Protein AF-A0A5Y4CIA0-F1 (afdb_monomer)

Structure (mmCIF, N/CA/C/O backbone):
data_AF-A0A5Y4CIA0-F1
#
_entry.id   AF-A0A5Y4CIA0-F1
#
loop_
_atom_site.group_PDB
_atom_site.id
_atom_site.type_symbol
_atom_site.label_atom_id
_atom_site.label_alt_id
_atom_site.label_comp_id
_atom_site.label_asym_id
_atom_site.label_entity_id
_atom_site.label_seq_id
_atom_site.pdbx_PDB_ins_c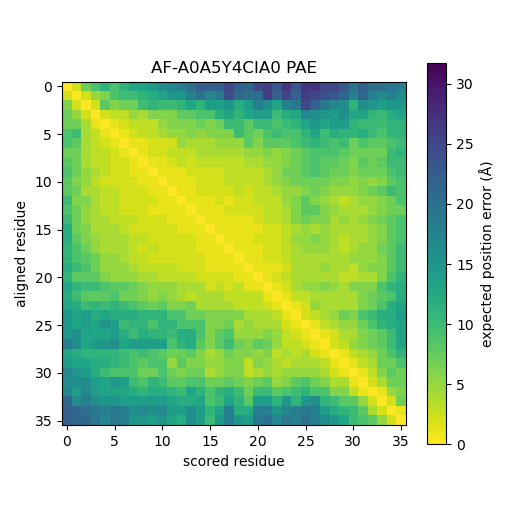ode
_atom_site.Cartn_x
_atom_site.Cartn_y
_atom_site.Cartn_z
_atom_site.occupancy
_atom_site.B_iso_or_equiv
_atom_site.auth_seq_id
_atom_site.auth_comp_id
_atom_site.auth_asym_id
_atom_site.auth_atom_id
_atom_site.pdbx_PDB_model_num
ATOM 1 N N . MET A 1 1 ? -9.723 3.635 23.676 1.00 52.56 1 MET A N 1
ATOM 2 C CA . MET A 1 1 ? -9.919 2.656 22.590 1.00 52.56 1 MET A CA 1
ATOM 3 C C . MET A 1 1 ? -9.021 3.123 21.467 1.00 52.56 1 MET A C 1
ATOM 5 O O . MET A 1 1 ? -9.240 4.233 21.017 1.00 52.56 1 MET A O 1
ATOM 9 N N . ALA A 1 2 ? -7.971 2.372 21.117 1.00 55.91 2 ALA A N 1
ATOM 10 C CA . ALA A 1 2 ? -7.318 2.592 19.827 1.00 55.91 2 ALA A CA 1
ATOM 11 C C . ALA A 1 2 ? -8.381 2.225 18.795 1.00 55.91 2 ALA A C 1
ATOM 13 O O . ALA A 1 2 ? -8.820 1.069 18.761 1.00 55.91 2 ALA A O 1
ATOM 14 N N . THR A 1 3 ? -8.935 3.244 18.155 1.00 66.38 3 THR A N 1
ATOM 15 C CA . THR A 1 3 ? -10.138 3.140 17.333 1.00 66.38 3 THR A CA 1
ATOM 16 C C . THR A 1 3 ? -9.843 2.146 16.215 1.00 66.38 3 THR A C 1
ATOM 18 O O . THR A 1 3 ? -8.710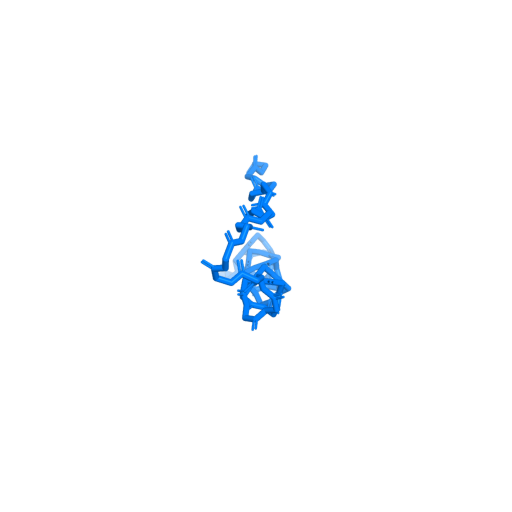 2.071 15.739 1.00 6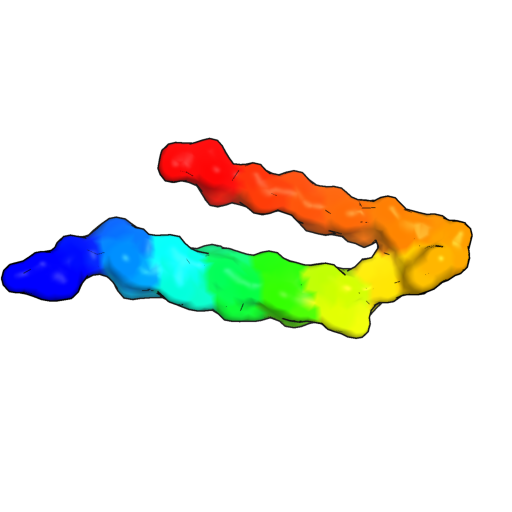6.38 3 THR A O 1
ATOM 21 N N . ASP A 1 4 ? -10.812 1.317 15.839 1.00 69.75 4 ASP A N 1
ATOM 22 C CA . ASP A 1 4 ? -10.623 0.276 14.817 1.00 69.75 4 ASP A CA 1
ATOM 23 C C . ASP A 1 4 ? -10.077 0.858 13.489 1.00 69.75 4 ASP A C 1
ATOM 25 O O . ASP A 1 4 ? -9.314 0.215 12.764 1.00 69.75 4 ASP A O 1
ATOM 29 N N . ASP A 1 5 ? -10.338 2.146 13.263 1.00 70.75 5 ASP A N 1
ATOM 30 C CA . ASP A 1 5 ? -9.763 3.006 12.230 1.00 70.75 5 ASP A CA 1
ATOM 31 C C . ASP A 1 5 ? -8.229 3.085 12.234 1.00 70.75 5 ASP A C 1
ATOM 33 O O . ASP A 1 5 ? -7.614 3.069 11.171 1.00 70.75 5 ASP A O 1
ATOM 37 N N . GLU A 1 6 ? -7.570 3.144 13.395 1.00 7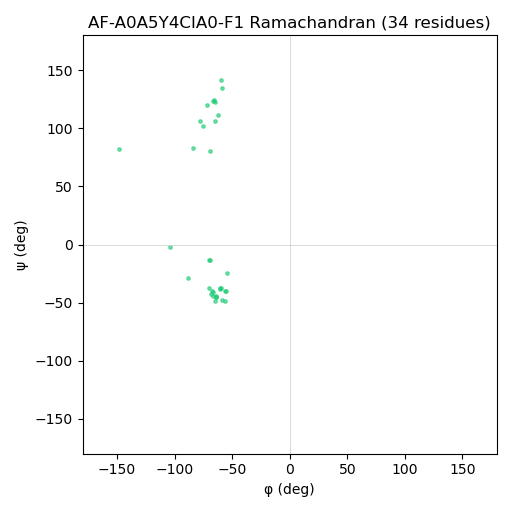6.62 6 GLU A N 1
ATOM 38 C CA . GLU A 1 6 ? -6.100 3.182 13.468 1.00 76.62 6 GLU A CA 1
ATOM 39 C C . GLU A 1 6 ? -5.494 1.836 13.065 1.00 76.62 6 GLU A C 1
ATOM 41 O O . GLU A 1 6 ? -4.468 1.782 12.385 1.00 76.62 6 GLU A O 1
ATOM 46 N N . LYS A 1 7 ? -6.141 0.729 13.446 1.00 78.94 7 LYS A N 1
ATOM 47 C CA . LYS A 1 7 ? -5.710 -0.611 13.024 1.00 78.94 7 LYS A CA 1
ATOM 48 C C . LYS A 1 7 ? -5.893 -0.798 11.523 1.00 78.94 7 LYS A C 1
ATOM 50 O O . LYS A 1 7 ? -5.004 -1.353 10.878 1.00 78.94 7 LYS A O 1
ATOM 55 N N . THR A 1 8 ? -7.008 -0.307 10.987 1.00 80.31 8 THR A N 1
ATOM 56 C CA . THR A 1 8 ? -7.326 -0.362 9.557 1.00 80.31 8 THR A CA 1
ATOM 57 C C . THR A 1 8 ? -6.329 0.463 8.755 1.00 80.31 8 THR A C 1
ATOM 59 O O . THR A 1 8 ? -5.693 -0.073 7.849 1.00 80.31 8 THR A O 1
ATOM 62 N N . GLN A 1 9 ? -6.063 1.704 9.174 1.00 80.94 9 GLN A N 1
ATOM 63 C CA . GLN A 1 9 ? -5.030 2.535 8.562 1.00 80.94 9 GLN A CA 1
ATOM 64 C C . GLN A 1 9 ? -3.669 1.835 8.588 1.00 80.94 9 GLN A C 1
ATOM 66 O O . GLN A 1 9 ? -3.020 1.732 7.552 1.00 80.94 9 GLN A O 1
ATOM 71 N N . ILE A 1 10 ? -3.224 1.287 9.724 1.00 83.44 10 ILE A N 1
ATOM 72 C CA . ILE A 1 10 ? -1.923 0.600 9.787 1.00 83.44 10 ILE A CA 1
ATOM 73 C C . ILE A 1 10 ? -1.847 -0.600 8.824 1.00 83.44 10 ILE A C 1
ATOM 75 O O . ILE A 1 10 ? -0.786 -0.839 8.238 1.00 83.44 10 ILE A O 1
ATOM 79 N N . ASP A 1 11 ? -2.930 -1.356 8.640 1.00 83.81 11 ASP A N 1
ATOM 80 C CA . ASP A 1 11 ? -2.971 -2.464 7.678 1.00 83.81 11 ASP A CA 1
ATOM 81 C C . ASP A 1 11 ? -2.903 -1.973 6.221 1.00 83.81 11 ASP A C 1
ATOM 83 O O . ASP A 1 11 ? -2.131 -2.503 5.414 1.00 83.81 11 ASP A O 1
ATOM 87 N N . GLU A 1 12 ? -3.624 -0.900 5.895 1.00 85.31 12 GLU A N 1
ATOM 88 C CA . GLU A 1 12 ? -3.569 -0.256 4.580 1.00 85.31 12 GLU A CA 1
ATOM 89 C C . GLU A 1 12 ? -2.182 0.328 4.281 1.00 85.31 12 GLU A C 1
ATOM 91 O O . GLU A 1 12 ? -1.615 0.070 3.215 1.0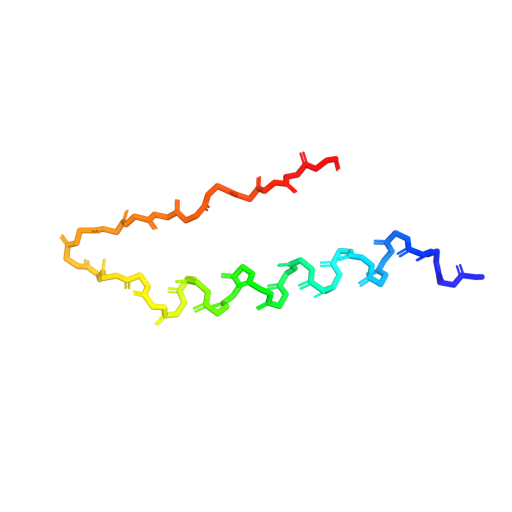0 85.31 12 GLU A O 1
ATOM 96 N N . TRP A 1 13 ? -1.567 1.010 5.251 1.00 85.62 13 TRP A N 1
ATOM 97 C CA . TRP A 1 13 ? -0.201 1.529 5.155 1.00 85.62 13 TRP A CA 1
ATOM 98 C C . TRP A 1 13 ? 0.825 0.409 4.933 1.00 85.62 13 TRP A C 1
ATOM 100 O O . TRP A 1 13 ? 1.759 0.568 4.140 1.00 85.62 13 TRP A O 1
ATOM 110 N N . LYS A 1 14 ? 0.655 -0.758 5.572 1.00 86.69 14 LYS A N 1
ATOM 111 C CA . LYS A 1 14 ? 1.519 -1.930 5.340 1.00 86.69 14 LYS A CA 1
ATOM 112 C C . LYS A 1 14 ? 1.400 -2.456 3.911 1.00 86.69 14 LYS A C 1
ATOM 114 O O . LYS A 1 14 ? 2.430 -2.729 3.292 1.00 86.69 14 LYS A O 1
ATOM 119 N N . LYS A 1 15 ? 0.183 -2.587 3.377 1.00 85.62 15 LYS A N 1
ATOM 120 C CA . LYS A 1 15 ? -0.050 -3.040 1.992 1.00 85.62 15 LYS A CA 1
ATOM 121 C C . LYS A 1 15 ? 0.516 -2.046 0.982 1.00 85.62 15 LYS A C 1
ATOM 123 O O . LYS A 1 15 ? 1.233 -2.447 0.066 1.00 85.62 15 LYS A O 1
ATOM 128 N N . TYR A 1 16 ? 0.275 -0.757 1.201 1.00 87.31 16 TYR A N 1
ATOM 129 C CA . TYR A 1 16 ? 0.782 0.322 0.361 1.00 87.31 16 TYR A CA 1
ATOM 130 C C . TYR A 1 16 ? 2.313 0.326 0.286 1.00 87.31 16 TYR A C 1
ATOM 132 O O . TYR A 1 16 ? 2.888 0.322 -0.799 1.00 87.31 16 TYR A O 1
ATOM 140 N N . ARG A 1 17 ? 2.994 0.226 1.434 1.00 85.94 17 ARG A N 1
ATOM 141 C CA . ARG A 1 17 ? 4.461 0.139 1.522 1.00 85.94 17 ARG A CA 1
ATOM 142 C C . ARG A 1 17 ? 5.030 -1.021 0.705 1.00 85.94 17 ARG A C 1
ATOM 144 O O . ARG A 1 17 ? 6.074 -0.875 0.078 1.00 85.94 17 ARG A O 1
ATOM 151 N N . VAL A 1 18 ? 4.369 -2.177 0.721 1.00 87.06 18 VAL A N 1
ATOM 152 C CA . VAL A 1 18 ? 4.803 -3.348 -0.055 1.00 87.06 18 VAL A CA 1
ATOM 153 C C . VAL A 1 18 ? 4.666 -3.100 -1.556 1.00 87.06 18 VAL A C 1
ATOM 155 O O . VAL A 1 18 ? 5.555 -3.493 -2.305 1.00 87.06 18 VAL A O 1
ATOM 158 N N . LEU A 1 19 ? 3.592 -2.441 -1.993 1.00 84.50 19 LEU A N 1
ATOM 159 C CA . LEU A 1 19 ? 3.390 -2.069 -3.396 1.00 84.50 19 LEU A CA 1
ATOM 160 C C . LEU A 1 19 ? 4.420 -1.031 -3.855 1.00 84.50 19 LEU A C 1
ATOM 162 O O . LEU A 1 19 ? 5.045 -1.213 -4.892 1.00 84.50 19 LEU A O 1
ATOM 166 N N . VAL A 1 20 ? 4.675 -0.009 -3.038 1.00 84.81 20 VAL A N 1
ATOM 167 C CA . VAL A 1 20 ? 5.706 1.006 -3.297 1.00 84.81 20 VAL A CA 1
ATOM 168 C C . VAL A 1 20 ? 7.103 0.394 -3.385 1.00 84.81 20 VAL A C 1
ATOM 170 O O . VAL A 1 20 ? 7.896 0.788 -4.227 1.00 84.81 20 VAL A O 1
ATOM 173 N N . ASN A 1 21 ? 7.418 -0.608 -2.565 1.00 85.06 21 ASN A N 1
ATOM 174 C CA . ASN 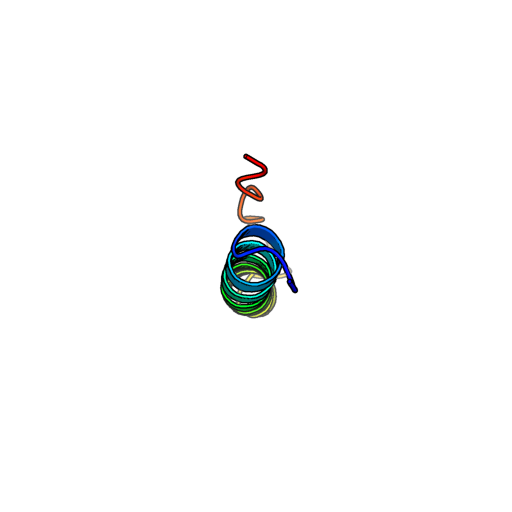A 1 21 ? 8.726 -1.265 -2.635 1.00 85.06 21 ASN A CA 1
ATOM 175 C C . ASN A 1 21 ? 8.915 -2.108 -3.913 1.00 85.06 21 ASN A C 1
ATOM 177 O O . ASN A 1 21 ? 10.018 -2.560 -4.200 1.00 85.06 21 ASN A O 1
ATOM 181 N N . ARG A 1 22 ? 7.829 -2.365 -4.648 1.00 84.88 22 ARG A N 1
ATOM 182 C CA . ARG A 1 22 ? 7.817 -3.090 -5.923 1.00 84.88 22 ARG A CA 1
AT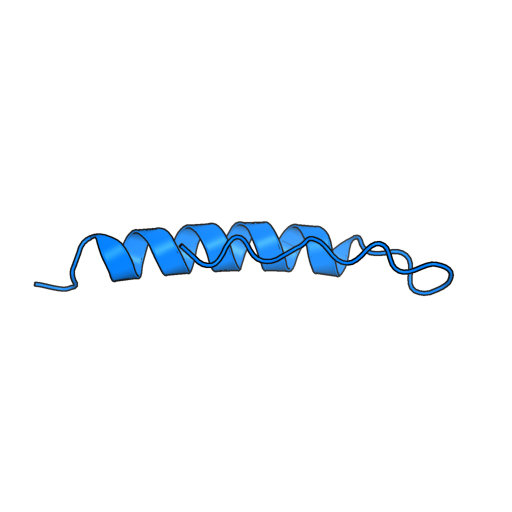OM 183 C C . ARG A 1 22 ? 7.640 -2.157 -7.118 1.00 84.88 22 ARG A C 1
ATOM 185 O O . ARG A 1 22 ? 7.611 -2.644 -8.241 1.00 84.88 22 ARG A O 1
ATOM 192 N N . VAL A 1 23 ? 7.483 -0.853 -6.883 1.00 84.94 23 VAL A N 1
ATOM 193 C CA . VAL A 1 23 ? 7.375 0.134 -7.953 1.00 84.94 23 VAL A CA 1
ATOM 194 C C . VAL A 1 23 ? 8.699 0.190 -8.699 1.00 84.94 23 VAL A C 1
ATOM 196 O O . VAL A 1 23 ? 9.760 0.410 -8.110 1.00 84.94 23 VAL A O 1
ATOM 199 N N . ASP A 1 24 ? 8.620 -0.015 -10.009 1.00 82.44 24 ASP A N 1
ATOM 200 C CA . ASP A 1 24 ? 9.752 0.157 -10.901 1.00 82.44 24 ASP A CA 1
ATOM 201 C C . ASP A 1 24 ? 10.178 1.627 -10.916 1.00 82.44 24 ASP A C 1
ATOM 203 O O . ASP A 1 24 ? 9.407 2.526 -11.246 1.00 82.44 24 ASP A O 1
ATOM 207 N N . THR A 1 25 ? 11.439 1.885 -10.580 1.00 77.25 25 THR A N 1
ATOM 208 C CA . THR A 1 25 ? 12.003 3.243 -10.517 1.00 77.25 25 THR A CA 1
ATOM 209 C C . THR A 1 25 ? 12.171 3.892 -11.891 1.00 77.25 25 THR A C 1
ATOM 211 O O . THR A 1 25 ? 12.384 5.100 -11.975 1.00 77.25 25 THR A O 1
ATOM 214 N N . THR A 1 26 ? 12.070 3.107 -12.966 1.00 85.50 26 THR A N 1
ATOM 215 C CA . THR A 1 26 ? 12.174 3.568 -14.357 1.00 85.50 26 THR A CA 1
ATOM 216 C C . THR A 1 26 ? 10.837 4.019 -14.942 1.00 85.50 26 THR A C 1
ATOM 218 O O . THR A 1 26 ? 10.828 4.899 -15.799 1.00 85.50 26 THR A O 1
ATOM 221 N N . ASN A 1 27 ? 9.715 3.467 -14.474 1.00 75.19 27 ASN A N 1
ATOM 222 C CA . ASN A 1 27 ? 8.376 3.908 -14.856 1.00 75.19 27 ASN A CA 1
ATOM 223 C C . ASN A 1 27 ? 7.418 3.693 -13.674 1.00 75.19 27 ASN A C 1
ATOM 225 O O . ASN A 1 27 ? 6.758 2.654 -13.590 1.00 75.19 27 ASN A O 1
ATOM 229 N N . PRO A 1 28 ? 7.397 4.628 -12.712 1.00 74.62 28 PRO A N 1
ATOM 230 C CA . PRO A 1 28 ? 6.803 4.353 -11.420 1.00 74.62 28 PRO A CA 1
ATOM 231 C C . PRO A 1 28 ? 5.277 4.430 -11.481 1.00 74.62 28 PRO A C 1
ATOM 233 O O . PRO A 1 28 ? 4.691 5.512 -11.541 1.00 74.62 28 PRO A O 1
ATOM 236 N N . ASP A 1 29 ? 4.635 3.264 -11.430 1.00 79.88 29 ASP A N 1
ATOM 237 C CA . ASP A 1 29 ? 3.187 3.141 -11.258 1.00 79.88 29 ASP A CA 1
ATOM 238 C C . ASP A 1 29 ? 2.844 3.218 -9.769 1.00 79.88 29 ASP A C 1
ATOM 240 O O . ASP A 1 29 ? 2.759 2.219 -9.052 1.00 79.88 29 ASP A O 1
ATOM 244 N N . TRP A 1 30 ? 2.749 4.447 -9.264 1.00 79.00 30 TRP A N 1
ATOM 245 C CA . TRP A 1 30 ? 2.458 4.667 -7.856 1.00 79.00 30 TRP A CA 1
ATOM 246 C C . TRP A 1 30 ? 1.035 4.196 -7.536 1.00 79.00 30 TRP A C 1
ATOM 248 O O . TRP A 1 30 ? 0.077 4.708 -8.128 1.00 79.00 30 TRP A O 1
ATOM 258 N N . PRO A 1 31 ? 0.859 3.277 -6.567 1.00 76.06 31 PRO A N 1
ATOM 259 C CA . PRO A 1 31 ? -0.473 2.910 -6.117 1.00 76.06 31 PRO A CA 1
ATOM 260 C C . PRO A 1 31 ? -1.182 4.168 -5.602 1.00 76.06 31 PRO A C 1
ATOM 262 O O . PRO A 1 31 ? -0.595 4.967 -4.875 1.00 76.06 31 PRO A O 1
ATOM 265 N N . LYS A 1 32 ? -2.446 4.387 -5.977 1.00 73.75 32 LYS A N 1
ATOM 266 C CA . LYS A 1 32 ? -3.238 5.466 -5.376 1.00 73.75 32 LYS A CA 1
ATOM 267 C C . LYS A 1 32 ? -3.581 5.056 -3.958 1.00 73.75 32 LYS A C 1
ATOM 269 O O . LYS A 1 32 ? -4.212 4.023 -3.743 1.00 73.75 32 LYS A O 1
ATOM 274 N N . MET A 1 33 ? -3.147 5.862 -2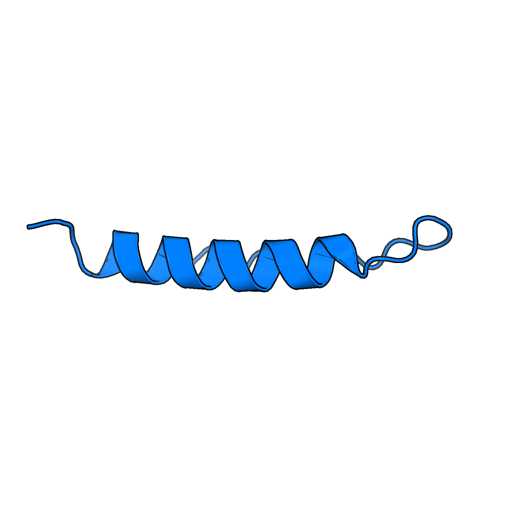.999 1.00 64.06 33 MET A N 1
ATOM 275 C CA . MET A 1 33 ? -3.544 5.673 -1.619 1.00 64.06 33 MET A CA 1
ATOM 276 C C . MET A 1 33 ? -5.060 5.853 -1.554 1.00 64.06 33 MET A C 1
ATOM 278 O O . MET A 1 33 ? -5.569 6.937 -1.836 1.00 64.06 33 MET A O 1
ATOM 282 N N . SER A 1 34 ? -5.778 4.765 -1.279 1.00 60.81 34 SER A N 1
ATOM 283 C CA . SER A 1 34 ? -7.204 4.806 -0.973 1.00 60.81 34 SER A CA 1
ATOM 284 C C . SER A 1 34 ? -7.340 5.469 0.392 1.00 60.81 34 SER A C 1
ATOM 286 O O . SER A 1 34 ? -7.401 4.796 1.411 1.00 60.81 34 SER A O 1
ATOM 288 N N . ALA A 1 35 ? -7.275 6.798 0.415 1.00 47.22 35 ALA A N 1
ATOM 289 C CA . ALA A 1 35 ? -7.694 7.578 1.562 1.00 47.22 35 ALA A CA 1
ATOM 290 C C . ALA A 1 35 ? -9.225 7.578 1.542 1.00 47.22 35 ALA A C 1
ATOM 292 O O . ALA A 1 35 ? -9.826 8.250 0.701 1.00 47.22 35 ALA A O 1
ATOM 293 N N . ASN A 1 36 ? -9.823 6.743 2.389 1.00 48.81 36 ASN A N 1
ATOM 294 C CA . ASN A 1 36 ? -11.215 6.898 2.797 1.00 48.81 36 ASN A CA 1
ATOM 295 C C . ASN A 1 36 ? -11.282 7.964 3.894 1.00 48.81 36 ASN A C 1
ATOM 297 O O . ASN A 1 36 ? -10.432 7.884 4.811 1.00 48.81 36 ASN A O 1
#

Radius of gyration: 12.26 Å; Cα contacts (8 Å, |Δi|>4): 10; chains: 1; bounding box: 23×11×37 Å

Foldseek 3Di:
DCPVVNVVVVVLVVVQVVLQVVADPVHGPRDPRPDD

pLDDT: mean 76.44, std 11.19, range [47.22, 87.31]

Mean predicted aligned error: 7.34 Å

Sequence (36 aa):
MATDDEKTQIDEWKKYRVLVNRVDTTNPDWPKMSAN

InterPro domains:
  IPR003458 Bacteriophage T4, Gp38, tail fibre assembly [PF02413] (1-33)

Solvent-accessible surface area (backbone atoms only — not comparable to full-ato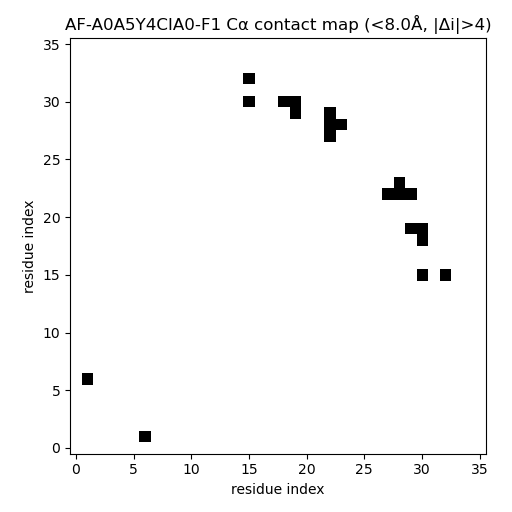m values): 2403 Å² total; per-residue (Å²): 126,88,49,71,65,59,58,50,48,55,53,51,53,52,54,49,52,57,52,60,75,65,41,45,88,88,67,67,70,72,79,78,79,84,79,125

Secondary structure (DSSP, 8-state):
---HHHHHHHHHHHHHHHHHTTS-TTS--PPP----

Organism: Salmonella enterica (NCBI:txid28901)